Protein AF-A0A3S0RXJ5-F1 (afdb_monomer)

Structure (mmCIF, N/CA/C/O backbone):
data_AF-A0A3S0RXJ5-F1
#
_entry.id   AF-A0A3S0RXJ5-F1
#
loop_
_atom_site.group_PDB
_atom_site.id
_atom_site.type_symbol
_atom_site.label_atom_id
_atom_site.label_alt_id
_atom_site.label_comp_id
_atom_site.label_asym_id
_atom_site.label_entity_id
_atom_site.label_seq_id
_atom_site.pdbx_PDB_ins_code
_atom_site.Cartn_x
_atom_site.Cartn_y
_atom_site.Cartn_z
_atom_site.occupancy
_atom_site.B_iso_or_equiv
_atom_site.auth_seq_id
_atom_site.auth_comp_id
_atom_site.auth_asym_id
_atom_site.auth_atom_id
_atom_site.pdbx_PDB_model_num
ATOM 1 N N . MET A 1 1 ? 2.101 -19.746 13.986 1.00 52.66 1 MET A N 1
ATOM 2 C CA . MET A 1 1 ? 2.163 -18.287 13.759 1.00 52.66 1 MET A CA 1
ATOM 3 C C . MET A 1 1 ? 0.934 -17.660 14.404 1.00 52.66 1 MET A C 1
ATOM 5 O O . MET A 1 1 ? -0.160 -18.134 14.134 1.00 52.66 1 MET A O 1
ATOM 9 N N . SER A 1 2 ? 1.093 -16.698 15.319 1.00 59.66 2 SER A N 1
ATOM 10 C CA . SER A 1 2 ? -0.052 -16.013 15.950 1.00 59.66 2 SER A CA 1
ATOM 11 C C . SER A 1 2 ? -0.855 -15.237 14.898 1.00 59.66 2 SER A C 1
ATOM 13 O O . SER A 1 2 ? -0.255 -14.662 13.990 1.00 59.66 2 SER A O 1
ATOM 15 N N . LEU A 1 3 ? -2.186 -15.172 15.029 1.00 60.03 3 LEU A N 1
ATOM 16 C CA . LEU A 1 3 ? -3.055 -14.368 14.151 1.00 60.03 3 LEU A CA 1
ATOM 17 C C . LEU A 1 3 ? -2.610 -12.895 14.084 1.00 60.03 3 LEU A C 1
ATOM 19 O O . LEU A 1 3 ? -2.717 -12.258 13.043 1.00 60.03 3 LEU A O 1
ATOM 23 N N . HIS A 1 4 ? -2.019 -12.378 15.163 1.00 60.88 4 HIS A N 1
ATOM 24 C CA . HIS A 1 4 ? -1.472 -11.022 15.212 1.00 60.88 4 HIS A CA 1
ATOM 25 C C . HIS A 1 4 ? -0.286 -10.817 14.247 1.00 60.8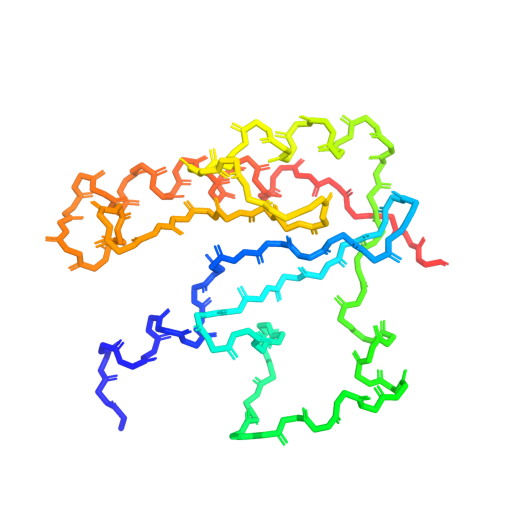8 4 HIS A C 1
ATOM 27 O O . HIS A 1 4 ? -0.072 -9.721 13.730 1.00 60.88 4 HIS A O 1
ATOM 33 N N . LEU A 1 5 ? 0.500 -11.864 13.978 1.00 62.06 5 LEU A N 1
ATOM 34 C CA . LEU A 1 5 ? 1.628 -11.795 13.044 1.00 62.06 5 LEU A CA 1
ATOM 35 C C . LEU A 1 5 ? 1.156 -11.797 11.584 1.00 62.06 5 LEU A C 1
ATOM 37 O O . LEU A 1 5 ? 1.790 -11.157 10.753 1.00 62.06 5 LEU A O 1
ATOM 41 N N . LEU A 1 6 ? 0.011 -12.426 11.277 1.00 66.56 6 LEU A N 1
ATOM 42 C CA . LEU A 1 6 ? -0.572 -12.394 9.927 1.00 66.56 6 LEU A CA 1
ATOM 43 C C . LEU A 1 6 ? -0.897 -10.968 9.485 1.00 66.56 6 LEU A C 1
ATOM 45 O O . LEU A 1 6 ? -0.613 -10.607 8.347 1.00 66.56 6 LEU A O 1
ATOM 49 N N . GLY A 1 7 ? -1.427 -10.141 10.390 1.00 66.31 7 GLY A N 1
ATOM 50 C CA . GLY A 1 7 ? -1.734 -8.743 10.092 1.00 66.31 7 GLY A CA 1
ATOM 51 C C . GLY A 1 7 ? -0.502 -7.941 9.659 1.00 66.31 7 GLY A C 1
ATOM 52 O O . GLY A 1 7 ? -0.588 -7.125 8.753 1.00 66.31 7 GLY A O 1
ATOM 53 N N . ARG A 1 8 ? 0.673 -8.215 10.238 1.00 72.38 8 ARG A N 1
ATOM 54 C CA . ARG A 1 8 ? 1.914 -7.493 9.899 1.00 72.38 8 ARG A CA 1
ATOM 55 C C . ARG A 1 8 ? 2.446 -7.824 8.508 1.00 72.38 8 ARG A C 1
ATOM 57 O O . ARG A 1 8 ? 3.097 -6.971 7.912 1.00 72.38 8 ARG A O 1
ATOM 64 N N . VAL A 1 9 ? 2.165 -9.033 8.021 1.00 72.06 9 VAL A N 1
ATOM 65 C CA . VAL A 1 9 ? 2.682 -9.557 6.748 1.00 72.06 9 VAL A CA 1
ATOM 66 C C . VAL A 1 9 ? 1.679 -9.372 5.607 1.00 72.06 9 VAL A C 1
ATOM 68 O O . VAL A 1 9 ? 2.085 -9.113 4.476 1.00 72.06 9 VAL A O 1
ATOM 71 N N . ALA A 1 10 ? 0.380 -9.496 5.894 1.00 78.56 10 ALA A N 1
ATOM 72 C CA . ALA A 1 10 ? -0.677 -9.497 4.886 1.00 78.56 10 ALA A CA 1
ATOM 73 C C . ALA A 1 10 ? -1.359 -8.136 4.691 1.00 78.56 10 ALA A C 1
ATOM 75 O O . ALA A 1 10 ? -1.945 -7.912 3.633 1.00 78.56 10 ALA A O 1
ATOM 76 N N . LEU A 1 11 ? -1.316 -7.234 5.681 1.00 87.31 11 LEU A N 1
ATOM 77 C CA . LEU A 1 11 ? -1.944 -5.920 5.549 1.00 87.31 11 LEU A CA 1
ATOM 78 C C . LEU A 1 11 ? -0.996 -4.930 4.861 1.00 87.31 11 LEU A C 1
ATOM 80 O O . LEU A 1 11 ? 0.134 -4.743 5.324 1.00 87.31 11 LEU A O 1
ATOM 84 N N . PRO A 1 12 ? -1.457 -4.246 3.798 1.00 92.50 12 PRO A N 1
ATOM 85 C CA . PRO A 1 12 ? -0.763 -3.091 3.250 1.00 92.50 12 PRO A CA 1
ATOM 86 C C . PRO A 1 12 ? -0.466 -2.029 4.291 1.00 92.50 12 PRO A C 1
ATOM 88 O O . PRO A 1 12 ? -1.386 -1.433 4.847 1.00 92.50 12 PRO A O 1
ATOM 91 N N . TYR A 1 13 ? 0.819 -1.772 4.507 1.00 92.50 13 TYR A N 1
ATOM 92 C CA . TYR A 1 13 ? 1.312 -0.743 5.407 1.00 92.50 13 TYR A CA 1
ATOM 93 C C . TYR A 1 13 ? 1.616 0.551 4.664 1.00 92.50 13 TYR A C 1
ATOM 95 O O . TYR A 1 13 ? 1.111 1.610 5.034 1.00 92.50 13 TYR A O 1
ATOM 103 N N . CYS A 1 14 ? 2.394 0.473 3.586 1.00 92.44 14 CYS A N 1
ATOM 104 C CA . CYS A 1 14 ? 2.717 1.630 2.766 1.00 92.44 14 CYS A CA 1
ATOM 105 C C . CYS A 1 14 ? 2.822 1.274 1.282 1.00 92.44 14 CYS A C 1
ATOM 107 O O . CYS A 1 14 ? 2.889 0.105 0.894 1.00 92.44 14 CYS A O 1
ATOM 109 N N . LEU A 1 15 ? 2.808 2.313 0.454 1.00 92.81 15 LEU A N 1
ATOM 110 C CA . LEU A 1 15 ? 3.133 2.235 -0.962 1.00 92.81 15 LEU A CA 1
ATOM 111 C C . LEU A 1 15 ? 4.453 2.962 -1.192 1.00 92.81 15 LEU A C 1
ATOM 113 O O . LEU A 1 15 ? 4.589 4.117 -0.792 1.00 92.81 15 LEU A O 1
ATOM 117 N N . GLU A 1 16 ? 5.388 2.311 -1.864 1.00 91.56 16 GLU A N 1
ATOM 118 C CA . GLU A 1 16 ? 6.634 2.910 -2.334 1.00 91.56 16 GLU A CA 1
ATOM 119 C C . GLU A 1 16 ? 6.452 3.369 -3.788 1.00 91.56 16 GLU A C 1
ATOM 121 O O . GLU A 1 16 ? 5.984 2.607 -4.632 1.00 91.56 16 GLU A O 1
ATOM 126 N N . LEU A 1 17 ? 6.801 4.617 -4.093 1.00 90.69 17 LEU A N 1
ATOM 127 C CA . LEU A 1 17 ? 6.828 5.197 -5.431 1.00 90.69 17 LEU A CA 1
ATOM 128 C C . LEU A 1 17 ? 8.185 4.879 -6.067 1.00 90.69 17 LEU A C 1
ATOM 130 O O . LEU A 1 17 ? 9.213 5.411 -5.660 1.00 90.69 17 LEU A O 1
ATOM 134 N N . LEU A 1 18 ? 8.180 4.056 -7.113 1.00 88.69 18 LEU A N 1
ATOM 135 C CA . LEU A 1 18 ? 9.392 3.595 -7.808 1.00 88.69 18 LEU A CA 1
ATOM 136 C C . LEU A 1 18 ? 9.853 4.556 -8.924 1.00 88.69 18 LEU A C 1
ATOM 138 O O . LEU A 1 18 ? 10.668 4.197 -9.772 1.00 88.69 18 LEU A O 1
ATOM 142 N N . GLY A 1 19 ? 9.294 5.768 -8.961 1.00 84.81 19 GLY A N 1
ATOM 143 C CA . GLY A 1 19 ? 9.450 6.726 -10.053 1.00 84.81 19 GLY A CA 1
ATOM 144 C C . GLY A 1 19 ? 8.368 6.606 -11.135 1.00 84.81 19 GLY A C 1
ATOM 145 O O . GLY A 1 19 ? 7.780 5.547 -11.379 1.00 84.81 19 GLY A O 1
ATOM 146 N N . GLY A 1 20 ? 8.073 7.735 -11.786 1.00 86.44 20 GLY A N 1
ATOM 147 C CA . GLY A 1 20 ? 6.977 7.837 -12.750 1.00 86.44 20 GLY A CA 1
ATOM 148 C C . GLY A 1 20 ? 5.615 7.556 -12.106 1.00 86.44 20 GLY A C 1
ATOM 149 O O . GLY A 1 20 ? 5.238 8.178 -11.117 1.00 86.44 20 GLY A O 1
ATOM 150 N N . ASN A 1 21 ? 4.869 6.621 -12.688 1.00 89.50 21 ASN A N 1
ATOM 151 C CA . ASN A 1 21 ? 3.543 6.173 -12.250 1.00 89.50 21 ASN A CA 1
ATOM 152 C C . ASN A 1 21 ? 3.554 4.741 -11.686 1.00 89.5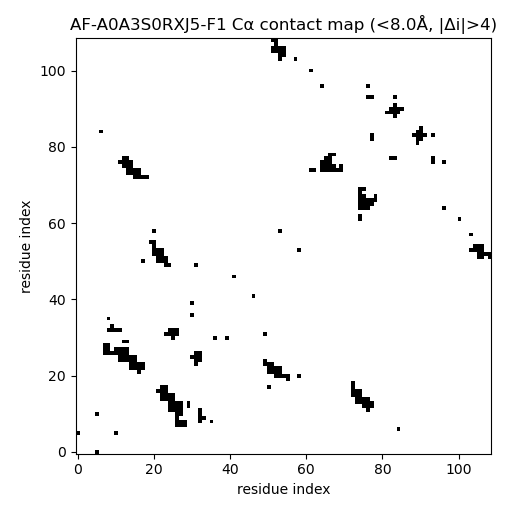0 21 ASN A C 1
ATOM 154 O O . ASN A 1 21 ? 2.534 4.053 -11.728 1.00 89.50 21 ASN A O 1
ATOM 158 N N . CYS A 1 22 ? 4.712 4.274 -11.219 1.00 91.44 22 CYS A N 1
ATOM 159 C CA . CYS A 1 22 ? 4.887 2.919 -10.714 1.00 91.44 22 CYS A CA 1
ATOM 160 C C . CYS A 1 22 ? 4.977 2.910 -9.193 1.00 91.44 22 CYS A C 1
ATOM 162 O O . CYS A 1 22 ? 5.657 3.749 -8.599 1.00 91.44 22 CYS A O 1
ATOM 164 N N . ILE A 1 23 ? 4.304 1.942 -8.583 1.00 92.25 23 ILE A N 1
ATOM 165 C CA . ILE A 1 23 ? 4.280 1.756 -7.138 1.00 92.25 23 ILE A CA 1
ATOM 166 C C . ILE A 1 23 ? 4.643 0.324 -6.757 1.00 92.25 23 ILE A C 1
ATOM 168 O O . ILE A 1 23 ? 4.602 -0.583 -7.589 1.00 92.25 23 ILE A O 1
ATOM 172 N N . ARG A 1 24 ? 4.922 0.121 -5.475 1.00 92.06 24 ARG A N 1
ATOM 173 C CA . ARG A 1 24 ? 5.045 -1.185 -4.830 1.00 92.06 24 ARG A CA 1
ATOM 174 C C . ARG A 1 24 ? 4.273 -1.171 -3.518 1.00 92.06 24 ARG A C 1
ATOM 176 O O . ARG A 1 24 ? 4.336 -0.190 -2.784 1.00 92.06 24 ARG A O 1
ATOM 183 N N . VAL A 1 25 ? 3.535 -2.241 -3.228 1.00 92.19 25 VAL A N 1
ATOM 184 C CA . VAL A 1 25 ? 2.748 -2.363 -1.990 1.00 92.19 25 VAL A CA 1
ATOM 185 C C . VAL A 1 25 ? 3.551 -3.146 -0.958 1.00 92.19 25 VAL A C 1
ATOM 187 O O . VAL A 1 25 ? 3.913 -4.298 -1.203 1.00 92.19 25 VAL A O 1
ATOM 190 N N . LEU A 1 26 ? 3.812 -2.529 0.192 1.00 90.44 26 LEU A N 1
ATOM 191 C CA . LEU A 1 26 ? 4.667 -3.076 1.239 1.00 90.44 26 LEU A CA 1
ATOM 192 C C . LEU A 1 26 ? 3.879 -3.346 2.524 1.00 90.44 26 LEU A C 1
ATOM 194 O O . LEU A 1 26 ? 2.934 -2.630 2.865 1.00 90.44 26 LEU A O 1
ATOM 198 N N . ASN A 1 27 ? 4.290 -4.382 3.245 1.00 90.19 27 ASN A N 1
ATOM 199 C CA . ASN A 1 27 ? 3.802 -4.717 4.577 1.00 90.19 27 ASN A CA 1
ATOM 200 C C . ASN A 1 27 ? 4.565 -3.929 5.667 1.00 90.19 27 ASN A C 1
ATOM 202 O O . ASN A 1 27 ? 5.419 -3.091 5.366 1.00 90.19 27 ASN A O 1
ATOM 206 N N . ARG A 1 28 ? 4.276 -4.177 6.953 1.00 87.62 28 ARG A N 1
ATOM 207 C CA . ARG A 1 28 ? 4.896 -3.422 8.067 1.00 87.62 28 ARG A CA 1
ATOM 208 C C . ARG A 1 28 ? 6.379 -3.745 8.289 1.00 87.62 28 ARG A C 1
ATOM 210 O O . ARG A 1 28 ? 7.041 -3.080 9.079 1.00 87.62 28 ARG A O 1
A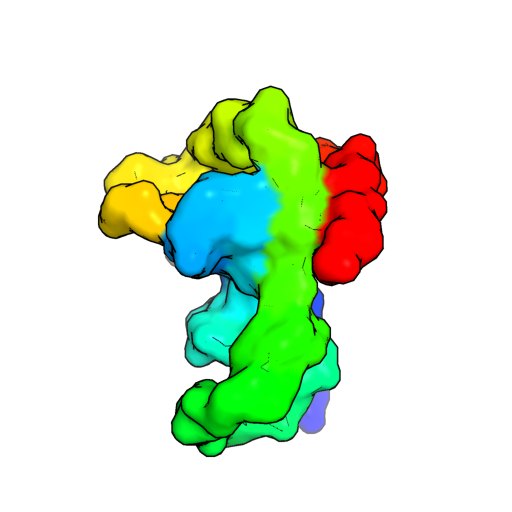TOM 217 N N . GLU A 1 29 ? 6.893 -4.756 7.602 1.00 86.00 29 GLU A N 1
ATOM 218 C CA . GLU A 1 29 ? 8.313 -5.115 7.549 1.00 86.00 29 GLU A CA 1
ATOM 219 C C . GLU A 1 29 ? 8.989 -4.549 6.290 1.00 86.00 29 GLU A C 1
ATOM 221 O O . GLU A 1 29 ? 10.107 -4.939 5.961 1.00 86.00 29 GLU A O 1
ATOM 226 N N . TYR A 1 30 ? 8.309 -3.648 5.568 1.00 86.12 30 TYR A N 1
ATOM 227 C CA . TYR A 1 30 ? 8.763 -3.053 4.308 1.00 86.12 30 TYR A CA 1
ATOM 228 C C . TYR A 1 30 ? 9.063 -4.082 3.215 1.00 86.12 30 TYR A C 1
ATOM 230 O O . TYR A 1 30 ? 9.838 -3.832 2.295 1.00 86.12 30 TYR A O 1
ATOM 238 N N . SER A 1 31 ? 8.415 -5.242 3.305 1.00 86.69 31 SER A N 1
ATOM 239 C CA . SER A 1 31 ? 8.515 -6.309 2.318 1.00 86.69 31 SER A CA 1
ATOM 240 C C . SER A 1 31 ? 7.295 -6.296 1.398 1.00 86.69 31 SER A C 1
ATOM 242 O O . SER A 1 31 ? 6.187 -6.001 1.863 1.00 86.69 31 SER A O 1
ATOM 244 N N . PRO A 1 32 ? 7.455 -6.619 0.103 1.00 88.94 32 PRO A N 1
ATOM 245 C CA . PRO A 1 32 ? 6.328 -6.723 -0.811 1.00 88.94 32 PRO A CA 1
ATOM 246 C C . PRO A 1 32 ? 5.281 -7.716 -0.307 1.00 88.94 32 PRO A C 1
ATOM 248 O O . PRO A 1 32 ? 5.608 -8.833 0.097 1.00 88.94 32 PRO A O 1
ATOM 251 N N . ILE A 1 33 ? 4.008 -7.327 -0.348 1.00 85.25 33 ILE A N 1
ATOM 252 C CA . ILE A 1 33 ? 2.923 -8.225 0.068 1.00 85.25 33 ILE A CA 1
ATOM 253 C C . ILE A 1 33 ? 2.860 -9.441 -0.853 1.00 85.25 33 ILE A C 1
ATOM 255 O O . ILE A 1 33 ? 3.041 -9.333 -2.063 1.00 85.25 33 ILE A O 1
ATOM 259 N N . GLY A 1 34 ? 2.565 -10.603 -0.267 1.00 75.12 34 GLY A N 1
ATOM 260 C CA . GLY A 1 34 ? 2.487 -11.875 -0.989 1.00 75.12 34 GLY A CA 1
ATOM 261 C C . GLY A 1 34 ? 3.834 -12.586 -1.121 1.00 75.12 34 GLY A C 1
ATOM 262 O O . GLY A 1 34 ? 3.863 -13.737 -1.546 1.00 75.12 34 GLY A O 1
ATOM 263 N N . PHE A 1 35 ? 4.927 -11.953 -0.690 1.00 71.69 35 PHE A N 1
ATOM 264 C CA . PHE A 1 35 ? 6.242 -12.571 -0.593 1.00 71.69 35 PHE A CA 1
ATOM 265 C C . PHE A 1 35 ? 6.565 -12.829 0.882 1.00 71.69 35 PHE A C 1
ATOM 267 O O . PHE A 1 35 ? 6.620 -11.914 1.701 1.00 71.69 35 PHE A O 1
ATOM 274 N N . ALA A 1 36 ? 6.732 -14.103 1.242 1.00 58.75 36 ALA A N 1
ATOM 275 C CA . ALA A 1 36 ? 7.152 -14.508 2.578 1.00 58.75 36 ALA A CA 1
ATOM 276 C C . ALA A 1 36 ? 8.676 -14.516 2.615 1.00 58.75 36 ALA A C 1
ATOM 278 O O . ALA A 1 36 ? 9.294 -15.477 2.162 1.00 58.75 36 ALA A O 1
ATOM 279 N N . THR A 1 37 ? 9.302 -13.445 3.089 1.00 54.22 37 THR A N 1
ATOM 280 C CA . THR A 1 37 ? 10.766 -13.393 3.080 1.00 54.22 37 THR A CA 1
ATOM 281 C C . THR A 1 37 ? 11.296 -12.681 4.308 1.00 54.22 37 THR A C 1
ATOM 283 O O . THR A 1 37 ? 11.185 -11.468 4.426 1.00 54.22 37 THR A O 1
ATOM 286 N N . GLU A 1 38 ? 11.943 -13.446 5.185 1.00 54.41 38 GLU A N 1
ATOM 287 C CA . GLU A 1 38 ? 12.571 -12.974 6.427 1.00 54.41 38 GLU A CA 1
ATOM 288 C C . GLU A 1 38 ? 13.746 -12.003 6.191 1.00 54.41 38 GLU A C 1
ATOM 290 O O . GLU A 1 38 ? 14.277 -11.440 7.144 1.00 54.41 38 GLU A O 1
ATOM 295 N N . ARG A 1 39 ? 14.167 -11.817 4.929 1.00 51.25 39 ARG A N 1
ATOM 296 C CA . ARG A 1 39 ? 15.178 -10.863 4.443 1.00 51.25 39 ARG A CA 1
ATOM 297 C C . ARG A 1 39 ? 15.251 -10.960 2.917 1.00 51.25 39 ARG A C 1
ATOM 299 O O . ARG A 1 39 ? 15.969 -11.804 2.386 1.00 51.25 39 ARG A O 1
ATOM 306 N N . LEU A 1 40 ? 14.522 -10.120 2.189 1.00 56.50 40 LEU A N 1
ATOM 307 C CA . LEU A 1 40 ? 14.792 -9.947 0.762 1.00 56.50 40 LEU A CA 1
ATOM 308 C C . LEU A 1 40 ? 15.975 -8.997 0.596 1.00 56.50 40 LEU A C 1
ATOM 310 O O . LEU A 1 40 ? 15.872 -7.803 0.860 1.00 56.50 40 LEU A O 1
ATOM 314 N N . THR A 1 41 ? 17.087 -9.504 0.073 1.00 55.88 41 THR A N 1
ATOM 315 C CA . THR A 1 41 ? 17.823 -8.695 -0.898 1.00 55.88 41 THR A CA 1
ATOM 316 C C . THR A 1 41 ? 16.881 -8.597 -2.092 1.00 55.88 41 THR A C 1
ATOM 318 O O . THR A 1 41 ? 16.613 -9.621 -2.715 1.00 55.88 41 THR A O 1
ATOM 321 N N . LEU A 1 42 ? 16.276 -7.430 -2.335 1.00 60.06 42 LEU A N 1
ATOM 322 C CA . LEU A 1 42 ? 15.413 -7.213 -3.500 1.00 60.06 42 LEU A CA 1
ATOM 323 C C . LEU A 1 42 ? 16.232 -7.538 -4.753 1.00 60.06 42 LEU A C 1
ATOM 325 O O . LEU A 1 42 ? 17.065 -6.749 -5.190 1.00 60.06 42 LEU A O 1
ATOM 329 N N . THR A 1 43 ? 16.064 -8.746 -5.284 1.00 64.62 43 THR A N 1
ATOM 330 C CA . THR A 1 43 ? 16.657 -9.118 -6.562 1.00 64.62 43 THR A CA 1
ATOM 331 C C . THR A 1 43 ? 15.858 -8.435 -7.662 1.00 64.62 43 THR A C 1
ATOM 333 O O . THR A 1 43 ? 14.661 -8.179 -7.517 1.00 64.62 43 THR A O 1
ATOM 336 N N . SER A 1 44 ? 16.501 -8.174 -8.795 1.00 66.50 44 SER A N 1
ATOM 337 C CA . SER A 1 44 ? 15.862 -7.539 -9.954 1.00 66.50 44 SER A CA 1
ATOM 338 C C . SER A 1 44 ? 14.617 -8.287 -10.458 1.00 66.50 44 SER A C 1
ATOM 340 O O . SER A 1 44 ? 13.748 -7.684 -11.084 1.00 66.50 44 SER A O 1
ATOM 342 N N . GLU A 1 45 ? 14.492 -9.587 -10.179 1.00 68.06 45 GLU A N 1
ATOM 343 C CA . GLU A 1 45 ? 13.288 -10.374 -10.473 1.00 68.06 45 GLU A CA 1
ATOM 344 C C . GLU A 1 45 ? 12.123 -10.042 -9.539 1.00 68.06 45 GLU A C 1
ATOM 346 O O . GLU A 1 45 ? 11.005 -9.814 -10.001 1.00 68.06 45 GLU A O 1
ATOM 351 N N . VAL A 1 46 ? 12.376 -9.943 -8.232 1.00 70.81 46 VAL A N 1
ATOM 352 C CA . VAL A 1 46 ? 11.343 -9.566 -7.258 1.00 70.81 46 VAL A CA 1
ATOM 353 C C . VAL A 1 46 ? 10.868 -8.141 -7.510 1.00 70.81 46 VAL A C 1
ATOM 355 O O . VAL A 1 46 ? 9.676 -7.850 -7.403 1.00 70.81 46 VAL A O 1
ATOM 358 N N . GLU A 1 47 ? 11.767 -7.250 -7.924 1.00 71.88 47 GLU A N 1
ATOM 359 C CA . GLU A 1 47 ? 11.388 -5.889 -8.286 1.00 71.88 47 GLU A CA 1
ATOM 360 C C . GLU A 1 47 ? 10.409 -5.835 -9.459 1.00 71.88 47 GLU A C 1
ATOM 362 O O . GLU A 1 47 ? 9.464 -5.048 -9.412 1.00 71.88 47 GLU A O 1
ATOM 367 N N . LYS A 1 48 ? 10.599 -6.681 -10.479 1.00 75.75 48 LYS A N 1
ATOM 368 C CA . LYS A 1 48 ? 9.692 -6.761 -11.633 1.00 75.75 48 LYS A CA 1
ATOM 369 C C . LYS A 1 48 ? 8.313 -7.268 -11.228 1.00 75.75 48 LYS A C 1
ATOM 371 O O . LYS A 1 48 ? 7.319 -6.671 -11.610 1.00 75.75 48 LYS A O 1
ATOM 376 N N . HIS A 1 49 ? 8.246 -8.324 -10.421 1.00 80.12 49 HIS A N 1
ATOM 377 C CA . HIS A 1 49 ? 6.971 -8.946 -10.045 1.00 80.12 49 HIS A CA 1
ATOM 378 C C . HIS A 1 49 ? 6.162 -8.167 -9.001 1.00 80.12 49 HIS A C 1
ATOM 380 O O . HIS A 1 49 ? 4.992 -8.468 -8.785 1.00 80.12 49 HIS A O 1
ATOM 386 N N . THR A 1 50 ? 6.771 -7.181 -8.342 1.00 86.06 50 THR A N 1
ATOM 387 C CA . THR A 1 50 ? 6.126 -6.381 -7.285 1.00 86.06 50 THR A CA 1
ATOM 388 C C . THR A 1 50 ? 5.802 -4.957 -7.723 1.00 86.06 50 THR A C 1
ATOM 390 O O . THR A 1 50 ? 5.166 -4.207 -6.979 1.00 86.06 50 THR A O 1
ATOM 393 N N . ARG A 1 51 ? 6.241 -4.576 -8.925 1.00 89.75 51 ARG A N 1
ATOM 394 C CA . ARG A 1 51 ? 5.963 -3.283 -9.535 1.00 89.75 51 ARG A CA 1
ATOM 395 C C . ARG A 1 51 ? 4.544 -3.274 -10.087 1.00 89.75 51 ARG A C 1
ATOM 397 O O . ARG A 1 51 ? 4.153 -4.157 -10.836 1.00 89.75 51 ARG A O 1
ATOM 404 N N . LEU A 1 52 ? 3.792 -2.240 -9.735 1.00 91.06 52 LEU A N 1
ATOM 405 C CA . LEU A 1 52 ? 2.446 -2.001 -10.236 1.00 91.06 52 LEU A CA 1
ATOM 406 C C . LEU A 1 52 ? 2.409 -0.654 -10.946 1.00 91.06 52 LEU A C 1
ATOM 408 O O . LEU A 1 52 ? 2.759 0.378 -10.367 1.00 91.06 52 LEU A O 1
ATOM 412 N N . LYS A 1 53 ? 1.971 -0.649 -12.201 1.00 92.88 53 LYS A N 1
ATOM 413 C CA . LYS A 1 53 ? 1.854 0.561 -13.014 1.00 92.88 53 LYS A CA 1
ATOM 414 C C . LYS A 1 53 ? 0.443 1.125 -12.918 1.00 92.88 53 LYS A C 1
ATOM 416 O O . LYS A 1 53 ? -0.535 0.412 -13.116 1.00 92.88 53 LYS A O 1
ATOM 421 N N . LEU A 1 54 ? 0.334 2.415 -12.626 1.00 92.62 54 LEU A N 1
ATOM 422 C CA . LEU A 1 54 ? -0.939 3.108 -12.425 1.00 92.62 54 LEU A CA 1
ATOM 423 C C . LEU A 1 54 ? -1.152 4.193 -13.474 1.00 92.62 54 LEU A C 1
ATOM 425 O O . LEU A 1 54 ? -0.216 4.621 -14.143 1.00 92.62 54 LEU A O 1
ATOM 429 N N . ARG A 1 55 ? -2.361 4.745 -13.583 1.00 92.44 55 ARG A N 1
ATOM 430 C CA . ARG A 1 55 ? -2.531 6.001 -14.331 1.00 92.44 55 ARG A CA 1
ATOM 431 C C . ARG A 1 55 ? -1.876 7.158 -13.565 1.00 92.44 55 ARG A C 1
ATOM 433 O O . ARG A 1 55 ? -1.994 7.209 -12.339 1.00 92.44 55 ARG A O 1
ATOM 440 N N . PRO A 1 56 ? -1.268 8.146 -14.248 1.00 87.81 56 PRO A N 1
ATOM 441 C CA . PRO A 1 56 ? -0.680 9.310 -13.580 1.00 87.81 56 PRO A CA 1
ATOM 442 C C . PRO A 1 56 ? -1.653 10.038 -12.636 1.00 87.81 56 PRO A C 1
ATOM 444 O O . PRO A 1 56 ? -1.267 10.469 -11.551 1.00 87.81 56 PRO A O 1
ATOM 447 N N . SER A 1 57 ? -2.937 10.110 -13.004 1.00 88.94 57 SER A N 1
ATOM 448 C CA . SER A 1 57 ? -3.994 10.727 -12.190 1.00 88.94 57 SER A CA 1
ATOM 449 C C . SER A 1 57 ? -4.256 10.015 -10.860 1.00 88.94 57 SER A C 1
ATOM 451 O O . SER A 1 57 ? -4.767 10.633 -9.926 1.00 88.94 57 SER A O 1
ATOM 453 N N . ASP A 1 58 ? -3.938 8.724 -10.762 1.00 90.94 58 ASP A N 1
ATOM 454 C CA . ASP A 1 58 ? -4.216 7.928 -9.568 1.00 90.94 58 ASP A CA 1
ATOM 455 C C . ASP A 1 58 ? -3.123 8.101 -8.500 1.00 90.94 58 ASP A C 1
ATOM 457 O O . ASP A 1 58 ? -3.426 8.027 -7.311 1.00 90.94 58 ASP A O 1
ATOM 461 N N . ILE A 1 59 ? -1.899 8.496 -8.876 1.00 87.50 59 ILE A N 1
ATOM 462 C CA . ILE A 1 5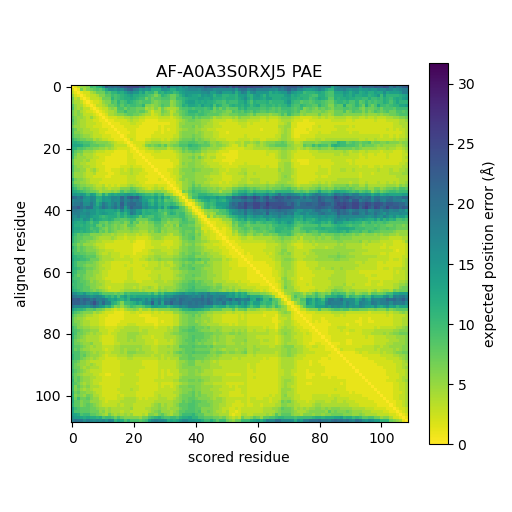9 ? -0.823 8.827 -7.921 1.00 87.50 59 ILE A CA 1
ATOM 463 C C . ILE A 1 59 ? -1.239 9.968 -6.984 1.00 87.50 59 ILE A C 1
ATOM 465 O O . ILE A 1 59 ? -1.034 9.901 -5.772 1.00 87.50 59 ILE A O 1
ATOM 469 N N . ALA A 1 60 ? -1.880 11.007 -7.523 1.00 86.88 60 ALA A N 1
ATOM 470 C CA . ALA A 1 60 ? -2.363 12.124 -6.716 1.00 86.88 60 ALA A CA 1
ATOM 471 C C . ALA A 1 60 ? -3.465 11.698 -5.731 1.00 86.88 60 ALA A C 1
ATOM 473 O O . ALA A 1 60 ? -3.545 12.240 -4.630 1.00 86.88 60 ALA A O 1
ATOM 474 N N . LYS A 1 61 ? -4.306 10.721 -6.102 1.00 88.94 61 LYS A N 1
ATOM 475 C CA . LYS A 1 61 ? -5.321 10.153 -5.201 1.00 88.94 61 LYS A CA 1
ATOM 476 C C . LYS A 1 61 ? -4.667 9.350 -4.084 1.00 88.94 61 LYS A C 1
ATOM 478 O O . LYS A 1 61 ? -5.047 9.515 -2.932 1.00 88.94 61 LYS A O 1
ATOM 483 N N . LEU A 1 62 ? -3.656 8.547 -4.414 1.00 88.69 62 LEU A N 1
ATOM 484 C CA . LEU A 1 62 ? -2.912 7.752 -3.441 1.00 88.69 62 LEU A CA 1
ATOM 485 C C . LEU A 1 62 ? -2.232 8.615 -2.385 1.00 88.69 62 LEU A C 1
ATOM 487 O O . LEU A 1 62 ? -2.355 8.329 -1.199 1.00 88.69 62 LEU A O 1
ATOM 491 N N . LYS A 1 63 ? -1.589 9.714 -2.789 1.00 88.06 63 LYS A N 1
ATOM 492 C CA . LYS A 1 63 ? -0.936 10.634 -1.844 1.00 88.06 63 LYS A CA 1
ATOM 493 C C . LYS A 1 63 ? -1.904 11.211 -0.804 1.00 88.06 63 LYS A C 1
ATOM 495 O O . LYS A 1 63 ? -1.492 11.483 0.315 1.00 88.06 63 LYS A O 1
ATOM 500 N N . LYS A 1 64 ? -3.196 11.345 -1.131 1.00 88.62 64 LYS A N 1
ATOM 501 C CA . LYS A 1 64 ? -4.232 11.802 -0.184 1.00 88.62 64 LYS A CA 1
ATOM 502 C C . LYS A 1 64 ? -4.619 10.752 0.863 1.00 88.62 64 LYS A C 1
ATOM 504 O O . LYS A 1 64 ? -5.271 11.105 1.837 1.00 88.62 64 LYS A O 1
ATOM 509 N N . LEU A 1 65 ? -4.260 9.482 0.663 1.00 87.81 65 LEU A N 1
ATOM 510 C CA . LEU A 1 65 ? -4.517 8.406 1.628 1.00 87.81 65 LEU A CA 1
ATOM 511 C C . LEU A 1 65 ? -3.482 8.363 2.759 1.00 87.81 65 LEU A C 1
ATOM 513 O O . LEU A 1 65 ? -3.706 7.662 3.749 1.00 87.81 65 LEU A O 1
ATOM 517 N N . ALA A 1 66 ? -2.364 9.079 2.602 1.00 88.44 66 ALA A N 1
ATOM 518 C CA . ALA A 1 66 ? -1.261 9.068 3.548 1.00 88.44 66 ALA A CA 1
ATOM 519 C C . ALA A 1 66 ? -1.702 9.576 4.932 1.00 88.44 66 ALA A C 1
ATOM 521 O O . ALA A 1 66 ? -2.294 10.647 5.050 1.00 88.44 66 ALA A O 1
ATOM 522 N N . VAL A 1 67 ? -1.392 8.814 5.984 1.00 87.25 67 VAL A N 1
ATOM 523 C CA . VAL A 1 67 ? -1.622 9.223 7.386 1.00 87.25 67 VAL A CA 1
ATOM 524 C C . VAL A 1 67 ? -0.616 10.247 7.870 1.00 87.25 67 VAL A C 1
ATOM 526 O O . VAL A 1 67 ? -0.928 11.054 8.740 1.00 87.25 67 VAL A O 1
ATOM 529 N N . SER A 1 68 ? 0.584 10.227 7.307 1.00 73.31 68 SER A N 1
ATOM 530 C CA . SER A 1 68 ? 1.619 11.196 7.619 1.00 73.31 68 SER A CA 1
ATOM 531 C C . SER A 1 68 ? 2.313 11.648 6.340 1.00 73.31 68 SER A C 1
ATOM 533 O O . SER A 1 68 ? 2.483 10.842 5.421 1.00 73.31 68 SER A O 1
ATOM 535 N N . PRO A 1 69 ? 2.709 12.928 6.261 1.00 59.53 69 PRO A N 1
ATOM 536 C CA . PRO A 1 69 ? 3.638 13.384 5.246 1.00 59.53 69 PRO A CA 1
ATOM 537 C C . PRO A 1 69 ? 5.018 12.830 5.599 1.00 59.53 69 PRO A C 1
ATOM 539 O O . PRO A 1 69 ? 5.659 13.297 6.537 1.00 59.53 69 PRO A O 1
ATOM 542 N N . THR A 1 70 ? 5.472 11.816 4.882 1.00 61.38 70 THR A N 1
ATOM 543 C CA . THR A 1 70 ? 6.799 11.234 5.092 1.00 61.38 70 THR A CA 1
ATOM 544 C C . THR A 1 70 ? 7.415 10.889 3.750 1.00 61.38 70 THR A C 1
ATOM 546 O O . THR A 1 70 ? 6.692 10.482 2.852 1.00 61.38 70 THR A O 1
ATOM 549 N N . GLU A 1 71 ? 8.728 11.145 3.662 1.00 59.62 71 GLU A N 1
ATOM 550 C CA . GLU A 1 71 ? 9.719 10.748 2.645 1.00 59.62 71 GLU A CA 1
ATOM 551 C C . GLU A 1 71 ? 9.207 10.716 1.198 1.00 59.62 71 GLU A C 1
ATOM 553 O O . GLU A 1 71 ? 8.334 9.929 0.879 1.00 59.62 71 GLU A O 1
ATOM 558 N N . GLU A 1 72 ? 9.765 11.541 0.299 1.00 70.44 72 GLU A N 1
ATOM 559 C CA . GLU A 1 72 ? 9.223 11.912 -1.034 1.00 70.44 72 GLU A CA 1
ATOM 560 C C . GLU A 1 72 ? 8.603 10.788 -1.901 1.00 70.44 72 GLU A C 1
ATOM 562 O O . GLU A 1 72 ? 7.790 11.073 -2.788 1.00 70.44 72 GLU A O 1
ATOM 567 N N . ASN A 1 73 ? 8.924 9.525 -1.618 1.00 86.00 73 ASN A N 1
ATOM 568 C CA . ASN A 1 73 ? 8.474 8.342 -2.331 1.00 86.00 73 ASN A CA 1
ATOM 569 C C . ASN A 1 73 ? 7.540 7.400 -1.544 1.00 86.00 73 ASN A C 1
ATOM 571 O O . ASN A 1 73 ? 7.235 6.336 -2.061 1.00 86.00 73 ASN A O 1
ATOM 575 N N . TRP A 1 74 ? 7.096 7.702 -0.322 1.00 90.38 74 TRP A N 1
ATOM 576 C CA . TRP A 1 74 ? 6.376 6.733 0.520 1.00 90.38 74 TRP A CA 1
ATOM 577 C C . TRP A 1 74 ? 4.977 7.237 0.894 1.00 90.38 74 TRP A C 1
ATOM 579 O O . TRP A 1 74 ? 4.768 8.397 1.231 1.00 90.38 74 TRP A O 1
ATOM 589 N N . ILE A 1 75 ? 3.979 6.356 0.814 1.00 91.94 75 ILE A N 1
ATOM 590 C CA . ILE A 1 75 ? 2.577 6.655 1.135 1.00 91.94 75 ILE A CA 1
ATOM 591 C C . ILE A 1 75 ? 2.121 5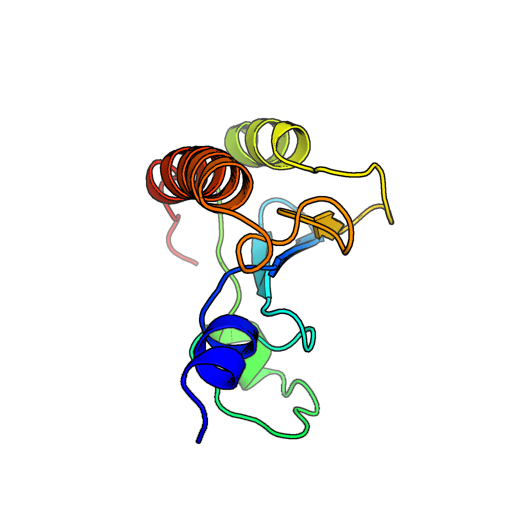.676 2.212 1.00 91.94 75 ILE A C 1
ATOM 593 O O . ILE A 1 75 ? 1.761 4.538 1.917 1.00 91.94 75 ILE A O 1
ATOM 597 N N . PHE A 1 76 ? 2.140 6.113 3.469 1.00 93.06 76 PHE A N 1
ATOM 598 C CA . PHE A 1 76 ? 1.777 5.278 4.615 1.00 93.06 76 PHE A CA 1
ATO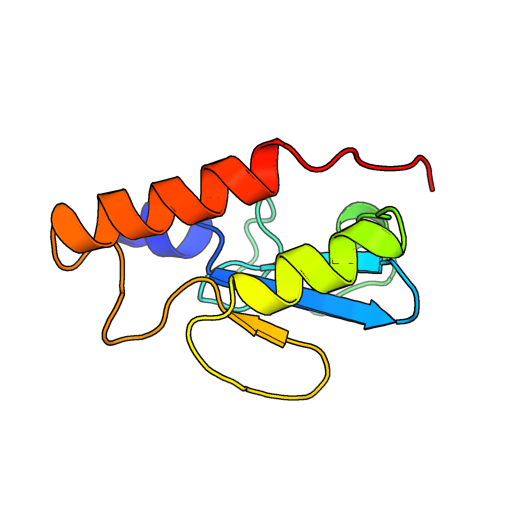M 599 C C . PHE A 1 76 ? 0.264 5.232 4.825 1.00 93.06 76 PHE A C 1
ATOM 601 O O . PHE A 1 76 ? -0.385 6.261 5.011 1.00 93.06 76 PHE A O 1
ATOM 608 N N . LEU A 1 77 ? -0.304 4.029 4.835 1.00 93.44 77 LEU A N 1
ATOM 609 C CA . LEU A 1 77 ? -1.738 3.803 5.013 1.00 93.44 77 LEU A CA 1
ATOM 610 C C . LEU A 1 77 ? -2.153 3.844 6.485 1.00 93.44 77 LEU A C 1
ATOM 612 O O . LEU A 1 77 ? -3.318 4.105 6.777 1.00 93.44 77 LEU A O 1
ATOM 616 N N . TYR A 1 78 ? -1.224 3.616 7.405 1.00 92.81 78 TYR A N 1
ATOM 617 C CA . TYR A 1 78 ? -1.388 3.802 8.843 1.00 92.81 78 TYR A CA 1
ATOM 618 C C . TYR A 1 78 ? -0.013 3.967 9.498 1.00 92.81 78 TYR A C 1
ATOM 620 O O . TYR A 1 78 ? 1.016 3.790 8.852 1.00 92.81 78 TYR A O 1
ATOM 628 N N . ASP A 1 79 ? -0.011 4.316 10.776 1.00 91.12 79 ASP A N 1
ATOM 629 C CA . ASP A 1 79 ? 1.165 4.448 11.634 1.00 91.12 79 ASP A CA 1
ATOM 630 C C . ASP A 1 79 ? 0.904 3.772 12.992 1.00 91.12 79 ASP A C 1
ATOM 632 O O . ASP A 1 79 ? -0.115 3.107 13.191 1.00 91.12 79 ASP A O 1
ATOM 636 N N . ASP A 1 80 ? 1.810 3.946 13.953 1.00 89.00 80 ASP A N 1
ATOM 637 C CA . ASP A 1 80 ? 1.666 3.371 15.295 1.00 89.00 80 ASP A CA 1
ATOM 638 C C . ASP A 1 80 ? 0.446 3.902 16.069 1.00 89.00 80 ASP A C 1
ATOM 640 O O . ASP A 1 80 ? -0.008 3.239 16.998 1.00 89.00 80 ASP A O 1
ATOM 644 N N . LYS A 1 81 ? -0.096 5.072 15.704 1.00 90.69 81 LYS A N 1
ATOM 645 C CA . LYS A 1 81 ? -1.260 5.698 16.361 1.00 90.69 81 LYS A CA 1
ATOM 646 C C . LYS A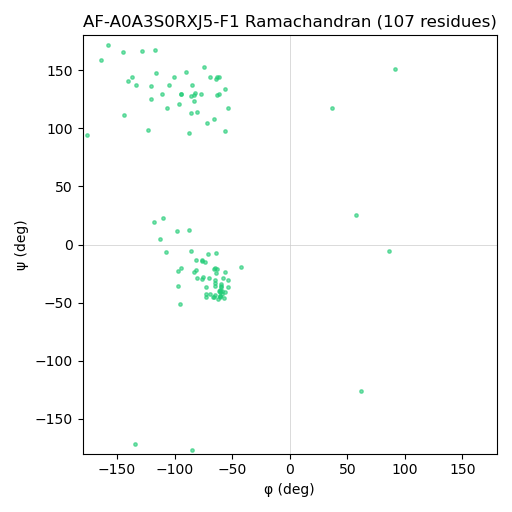 1 81 ? -2.585 5.355 15.681 1.00 90.69 81 LYS A C 1
ATOM 648 O O . LYS A 1 81 ? -3.644 5.531 16.275 1.00 90.69 81 LYS A O 1
ATOM 653 N N . SER A 1 82 ? -2.526 4.923 14.426 1.00 90.62 82 SER A N 1
ATOM 654 C CA . SER A 1 82 ? -3.675 4.582 13.584 1.00 90.62 82 SER A CA 1
ATOM 655 C C . SER A 1 82 ? -3.675 3.114 13.160 1.00 90.62 82 SER A C 1
ATOM 657 O O . SER A 1 82 ? -4.326 2.737 12.184 1.00 90.62 82 SER A O 1
ATOM 659 N N . SER A 1 83 ? -2.934 2.286 13.895 1.00 90.12 83 SER A N 1
ATOM 660 C CA . SER A 1 83 ? -2.741 0.879 13.584 1.00 90.12 83 SER A CA 1
ATOM 661 C C . SER A 1 83 ? -4.080 0.126 13.641 1.00 90.12 83 SER A C 1
ATOM 663 O O . SER A 1 83 ? -4.797 0.228 14.640 1.00 90.12 83 SER A O 1
ATOM 665 N N . PRO A 1 84 ? -4.449 -0.636 12.595 1.00 89.50 84 PRO A N 1
ATOM 666 C CA . PRO A 1 84 ? -5.773 -1.254 12.497 1.00 89.50 84 PRO A CA 1
ATOM 667 C C . PRO A 1 84 ? -6.038 -2.323 13.570 1.00 89.50 84 PRO A C 1
ATOM 669 O O . PRO A 1 84 ? -7.187 -2.620 13.874 1.00 89.50 84 PRO A O 1
ATOM 672 N N . ASP A 1 85 ? -4.993 -2.887 14.173 1.00 87.19 85 ASP A N 1
ATOM 673 C CA . ASP A 1 85 ? -5.073 -3.875 15.256 1.00 87.19 85 ASP A CA 1
ATOM 674 C C . ASP A 1 85 ? -5.428 -3.274 16.628 1.00 87.19 85 ASP A C 1
ATOM 676 O O . ASP A 1 85 ? -5.804 -4.013 17.536 1.00 87.19 85 ASP A O 1
ATOM 680 N N . GLN A 1 86 ? -5.349 -1.950 16.791 1.00 89.31 86 GLN A N 1
ATOM 681 C CA . GLN A 1 86 ? -5.589 -1.291 18.078 1.00 89.31 86 GLN A CA 1
ATOM 682 C C . GLN A 1 86 ? -7.075 -1.098 18.403 1.00 89.31 86 GLN A C 1
ATOM 684 O O . GLN A 1 86 ?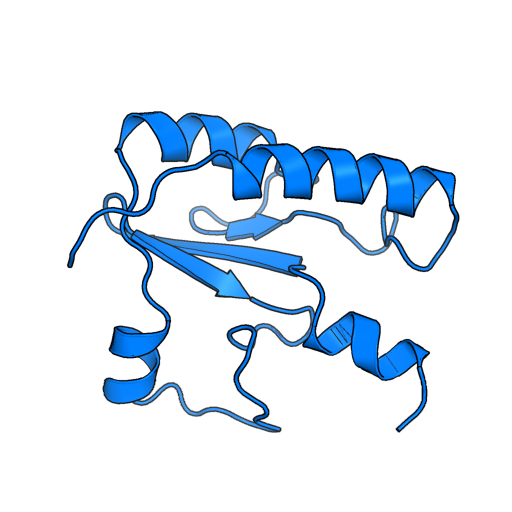 -7.438 -1.048 19.577 1.00 89.31 86 GLN A O 1
ATOM 689 N N . SER A 1 87 ? -7.947 -0.952 17.398 1.00 93.25 87 SER A N 1
ATOM 690 C CA . SER A 1 87 ? -9.398 -0.838 17.609 1.00 93.25 87 SER A CA 1
ATOM 691 C C . SER A 1 87 ? -10.197 -1.081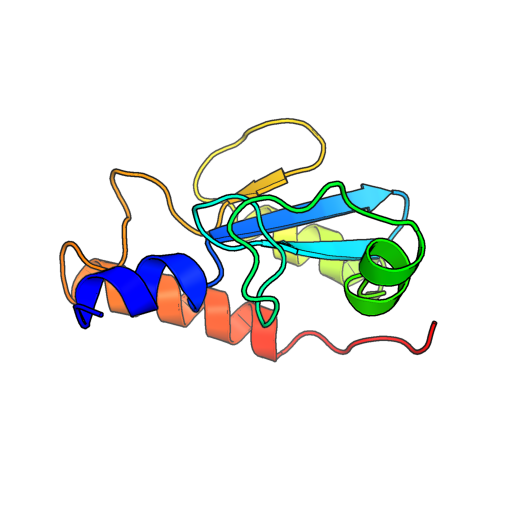 16.328 1.00 93.25 87 SER A C 1
ATOM 693 O O . SER A 1 87 ? -9.694 -0.880 15.222 1.00 93.25 87 SER A O 1
ATOM 695 N N . SER A 1 88 ? -11.481 -1.424 16.473 1.00 93.00 88 SER A N 1
ATOM 696 C CA . SER A 1 88 ? -12.412 -1.543 15.341 1.00 93.00 88 SER A CA 1
ATOM 697 C C . SER A 1 88 ? -12.535 -0.240 14.548 1.00 93.00 88 SER A C 1
ATOM 699 O O . SER A 1 88 ? -12.514 -0.270 13.325 1.00 93.00 88 SER A O 1
ATOM 701 N N . THR A 1 89 ? -12.565 0.913 15.221 1.00 95.31 89 THR A N 1
ATOM 702 C CA . THR A 1 89 ? -12.635 2.228 14.565 1.00 95.31 89 THR A CA 1
ATOM 703 C C . THR A 1 89 ? -11.435 2.480 13.647 1.00 95.31 89 THR A C 1
ATOM 705 O O . THR A 1 89 ? -11.587 3.021 12.551 1.00 95.31 89 THR A O 1
ATOM 708 N N . LEU A 1 90 ? -10.233 2.079 14.072 1.00 94.06 90 LEU A N 1
ATOM 709 C CA . LEU A 1 90 ? -9.021 2.206 13.259 1.00 94.06 90 LEU A CA 1
ATOM 710 C C . LEU A 1 90 ? -9.003 1.199 12.103 1.00 94.06 90 LEU A C 1
ATOM 712 O O . LEU A 1 90 ? -8.601 1.556 10.995 1.00 94.06 90 LEU A O 1
ATOM 716 N N . MET A 1 91 ? -9.505 -0.018 12.329 1.00 92.69 91 MET A N 1
ATOM 717 C CA . MET A 1 91 ? -9.711 -1.010 11.272 1.00 92.69 91 MET A CA 1
ATOM 718 C C . MET A 1 91 ? -10.683 -0.501 10.195 1.00 92.69 91 MET A C 1
ATOM 720 O O . MET A 1 91 ? -10.389 -0.608 9.006 1.00 92.69 91 MET A O 1
ATOM 724 N N . ASP A 1 92 ? -11.798 0.119 10.583 1.00 95.19 92 ASP A N 1
ATOM 725 C CA . ASP A 1 92 ? -12.783 0.672 9.646 1.00 95.19 92 ASP A CA 1
ATOM 726 C C . ASP A 1 92 ? -12.198 1.826 8.820 1.00 95.19 92 ASP A C 1
ATOM 728 O O . ASP A 1 92 ? -12.356 1.877 7.595 1.00 95.19 92 ASP A O 1
ATOM 732 N N . ALA A 1 93 ? -11.456 2.731 9.466 1.00 93.81 93 ALA A N 1
ATOM 733 C CA . ALA A 1 93 ? -10.742 3.804 8.775 1.00 93.81 93 ALA A CA 1
ATOM 734 C C . ALA A 1 93 ? -9.711 3.250 7.776 1.00 93.81 93 ALA A C 1
ATOM 736 O O . ALA A 1 93 ? -9.562 3.770 6.665 1.00 93.81 93 ALA A O 1
ATOM 737 N N . TYR A 1 94 ? -9.020 2.173 8.150 1.00 93.81 94 TYR A N 1
ATOM 738 C CA . TYR A 1 94 ? -8.081 1.469 7.288 1.00 93.81 94 TYR A CA 1
ATOM 739 C C . TYR A 1 94 ? -8.777 0.790 6.097 1.00 93.81 94 TYR A C 1
ATOM 741 O O . TYR A 1 94 ? -8.350 0.973 4.953 1.00 93.81 94 TYR A O 1
ATOM 749 N N . PHE A 1 95 ? -9.904 0.104 6.312 1.00 93.88 95 PHE A N 1
ATOM 750 C CA . PHE A 1 95 ? -10.715 -0.458 5.228 1.00 93.88 95 PHE A CA 1
ATOM 751 C C . PHE A 1 95 ? -11.230 0.611 4.263 1.00 93.88 95 PHE A C 1
ATOM 753 O O . PHE A 1 95 ? -11.275 0.371 3.056 1.00 93.88 95 PHE A O 1
ATOM 760 N N . GLY A 1 96 ? -11.531 1.817 4.751 1.00 93.62 96 GLY A N 1
ATOM 761 C CA . GLY A 1 96 ? -11.839 2.965 3.898 1.00 93.62 96 GLY A CA 1
ATOM 762 C C . GLY A 1 96 ? -10.728 3.274 2.887 1.00 93.62 96 GLY A C 1
ATOM 763 O O . GLY A 1 96 ? -11.007 3.515 1.711 1.00 93.62 96 GLY A O 1
ATOM 764 N N . LYS A 1 97 ? -9.459 3.193 3.302 1.00 93.50 97 LYS A N 1
ATOM 765 C CA . LYS A 1 97 ? -8.299 3.396 2.414 1.00 93.50 97 LYS A CA 1
ATOM 766 C C . LYS A 1 97 ? -8.100 2.227 1.461 1.00 93.50 97 LYS A C 1
ATOM 768 O O . LYS A 1 97 ? -7.867 2.450 0.273 1.00 93.50 97 LYS A O 1
ATOM 773 N N . LEU A 1 98 ? -8.246 0.993 1.952 1.00 92.19 98 LEU A N 1
ATOM 774 C CA . LEU A 1 98 ? -8.185 -0.203 1.107 1.00 92.19 98 LEU A CA 1
ATOM 775 C C . LEU A 1 98 ? -9.265 -0.192 0.022 1.00 92.19 98 LEU A C 1
ATOM 777 O O . LEU A 1 98 ? -8.996 -0.588 -1.108 1.00 92.19 98 LEU A O 1
ATOM 781 N N . LYS A 1 99 ? -10.457 0.337 0.317 1.00 93.25 99 LYS A N 1
ATOM 782 C CA . LYS A 1 99 ? -11.516 0.515 -0.680 1.00 93.25 99 LYS A CA 1
ATOM 783 C C . LYS A 1 99 ? -11.073 1.441 -1.815 1.00 93.25 99 LYS A C 1
ATOM 785 O O . LYS A 1 99 ? -11.266 1.101 -2.981 1.00 93.25 99 LYS A O 1
ATOM 790 N N . VAL A 1 100 ? -10.432 2.569 -1.501 1.00 90.94 100 VAL A N 1
ATOM 791 C CA . VAL A 1 100 ? -9.873 3.465 -2.528 1.00 90.94 100 VAL A CA 1
ATOM 792 C C . VAL A 1 100 ? -8.792 2.753 -3.338 1.00 90.94 100 VAL A C 1
ATOM 794 O O . VAL A 1 100 ? -8.851 2.787 -4.565 1.00 90.94 100 VAL A O 1
ATOM 797 N N . LEU A 1 101 ? -7.862 2.054 -2.683 1.00 90.50 101 LEU A N 1
ATOM 798 C CA . LEU A 1 101 ? -6.824 1.270 -3.362 1.00 90.50 101 LEU A CA 1
ATOM 799 C C . LEU A 1 101 ? -7.406 0.226 -4.321 1.00 90.50 101 LEU A C 1
ATOM 801 O O . LEU A 1 101 ? -6.981 0.153 -5.467 1.00 90.50 101 LEU A O 1
ATOM 805 N N . SER A 1 102 ? -8.418 -0.523 -3.882 1.00 89.62 102 SER A N 1
ATOM 806 C CA . SER A 1 102 ? -9.065 -1.572 -4.683 1.00 89.62 102 SER A CA 1
ATOM 807 C C . SER A 1 102 ? -9.801 -1.047 -5.922 1.00 89.62 102 SER A C 1
ATOM 809 O O . SER A 1 102 ? -10.059 -1.804 -6.850 1.00 89.62 102 SER A O 1
ATOM 811 N N . SER A 1 103 ? -10.138 0.247 -5.945 1.00 91.31 103 SER A N 1
ATOM 812 C CA . SER A 1 103 ? -10.787 0.903 -7.088 1.00 91.31 103 SER A CA 1
ATOM 813 C C . SER A 1 103 ? -9.811 1.414 -8.149 1.00 91.31 103 SER A C 1
ATOM 815 O O . SER A 1 103 ? -10.241 1.933 -9.181 1.00 91.31 103 SER A O 1
ATOM 817 N N . ILE A 1 104 ? -8.505 1.324 -7.890 1.00 90.06 104 ILE A N 1
ATOM 818 C CA . ILE A 1 104 ? -7.481 1.759 -8.832 1.00 90.06 104 ILE A CA 1
ATOM 819 C C . ILE A 1 104 ? -7.240 0.641 -9.838 1.00 90.06 104 ILE A C 1
ATOM 821 O O . ILE A 1 104 ? -6.981 -0.505 -9.482 1.00 90.06 104 ILE A O 1
ATOM 825 N N . GLU A 1 105 ? -7.306 1.008 -11.109 1.00 90.25 105 GLU A N 1
ATOM 826 C CA . GLU A 1 105 ? -7.031 0.108 -12.216 1.00 90.25 105 GLU A CA 1
ATOM 827 C C . GLU A 1 105 ? -5.521 0.020 -12.461 1.00 90.25 105 GLU A C 1
ATOM 829 O O . GLU A 1 105 ? -4.830 1.043 -12.553 1.00 90.25 105 GLU A O 1
ATOM 834 N N . LEU A 1 106 ? -5.019 -1.209 -12.561 1.00 89.25 106 LEU A N 1
ATOM 835 C CA . LEU A 1 106 ? -3.627 -1.488 -12.889 1.00 89.25 106 LEU A CA 1
ATOM 836 C C . LEU A 1 106 ? -3.448 -1.494 -14.406 1.00 89.25 106 LEU A C 1
ATOM 838 O O . LEU A 1 106 ? -4.262 -2.055 -15.137 1.00 89.25 106 LEU A O 1
ATOM 842 N N . LEU A 1 107 ? -2.368 -0.878 -14.875 1.00 88.25 107 LEU A N 1
ATOM 843 C CA . LEU A 1 107 ? -1.984 -0.905 -16.279 1.00 88.25 107 LEU A CA 1
ATOM 844 C C . LEU A 1 107 ? -1.070 -2.107 -16.549 1.00 88.25 107 LEU A C 1
ATOM 846 O O . LEU A 1 107 ? -0.284 -2.468 -15.672 1.00 88.25 107 LEU A O 1
ATOM 850 N N . PRO A 1 108 ? -1.119 -2.691 -17.759 1.00 79.62 108 PRO A N 1
ATOM 851 C CA . PRO A 1 108 ? -0.110 -3.650 -18.183 1.00 79.62 108 PRO A CA 1
ATOM 852 C C . PRO A 1 108 ? 1.275 -2.984 -18.212 1.00 79.62 108 PRO A C 1
ATOM 854 O O . PRO A 1 108 ? 1.399 -1.791 -18.535 1.00 79.62 108 PRO A O 1
ATOM 857 N N . ASP A 1 109 ? 2.294 -3.763 -17.849 1.00 64.88 109 ASP A N 1
ATOM 858 C CA . ASP A 1 109 ? 3.695 -3.332 -17.861 1.00 64.88 109 ASP A CA 1
ATOM 859 C C . ASP A 1 109 ? 4.152 -2.881 -19.254 1.00 64.88 109 ASP A C 1
ATOM 861 O O . ASP A 1 109 ? 3.919 -3.615 -20.241 1.00 64.88 109 ASP A O 1
#

Radius of gyration: 13.86 Å; Cα contacts (8 Å, |Δi|>4): 151; chains: 1; bounding box: 31×32×36 Å

Nearest PDB structures (foldseek):
  6exn-assembly1_l  TM=4.010E-01  e=3.599E+00  Saccharomyces cerevisiae S288C
  5yrx-assembly1_A-2  TM=2.782E-01  e=3.842E+00  Mycobacterium tuberculosis H37Rv
  1j8b-assembly1_A-2  TM=3.605E-01  e=6.911E+00  Haemophilus influenzae Rd KW20
  1zi0-assembly1_A  TM=4.855E-01  e=9.576E+00  Escherichia coli

Mean predicted aligned error: 6.05 Å

Sequence (109 aa):
MSLHLLGRVALPYCLELLGGNCIRVLNREYSPIGFATERLTLTSEVEKHTRLKLRPSDIAKLKKLAVSPTEENWIFLYDDKSSPDQSSTLMDAYFGKLKVLSSIELLPD

Foldseek 3Di:
DDPVVCQQQAPFFKWFAPDDQKIFTAGNVRHGHPDDDPDDPCDPVNVVVRIWGFPNVVVVVQQVCAPDPDDPGMRGNDDPVLRLVPDVVSVVSSVVSVVSVVPTDTDDD

Organism: NCBI:txid271096

Secondary structure (DSSP, 8-state):
--HHHHHHHHS--EEEE-STTEEEEE-TTSPBTT---SS----HHHHHHH-EEE-HHHHHHHHTT-SS--TTTEEES--TTS-TTS-HHHHHHHHHHHHHHHTSPEEP-

pLDDT: mean 82.77, std 12.5, range [51.25, 95.31]

Solvent-accessible surface area (backbone atoms only — not comparable to full-atom values): 6436 Å² total; per-residue (Å²): 130,61,76,74,54,49,53,42,51,71,40,77,26,31,34,41,51,76,57,94,45,28,34,30,54,17,12,72,80,73,40,51,56,92,60,93,62,102,71,70,79,82,43,77,66,57,52,61,77,48,54,43,38,44,53,69,77,51,54,65,56,52,60,71,54,32,69,54,97,51,64,104,43,48,34,28,56,45,48,94,90,47,36,48,90,80,37,70,71,32,32,52,57,42,50,56,50,50,52,57,57,72,70,57,67,76,48,86,130